Protein AF-A0A1Y1K0K4-F1 (afdb_monomer_lite)

InterPro domains:
  IPR000109 Proton-dependent oligopeptide transporter family [PF00854] (6-66)
  IPR036259 MFS transporter superfamily [G3DSA:1.20.1250.20] (1-111)

Organism: Photinus pyralis (NCBI:txid7054)

Secondary structure (DSSP, 8-state):
--------GGGHHHHHHHHHHHHIIIIIHHHHHHHHSS-GGGHHHHHHHHHHHHHHHHHHHHHHHHTT--S-HHHHHHHHHHHHHHHHHHHHHHHHT----PPP--THHHHHHHHHHHHHHHHHHTT--

Structure (mmCIF, N/CA/C/O backbone):
data_AF-A0A1Y1K0K4-F1
#
_entry.id   AF-A0A1Y1K0K4-F1
#
loop_
_atom_site.group_PDB
_atom_site.id
_atom_site.type_symbol
_atom_site.label_atom_id
_atom_site.label_alt_id
_atom_site.label_comp_id
_atom_site.label_asym_id
_atom_site.label_entity_id
_atom_site.label_seq_id
_atom_site.pdbx_PDB_ins_code
_atom_site.Cartn_x
_atom_site.Cartn_y
_atom_site.Cartn_z
_atom_site.occupancy
_atom_site.B_iso_or_equiv
_atom_site.auth_seq_id
_atom_site.auth_comp_id
_atom_site.auth_asym_id
_atom_site.auth_atom_id
_atom_site.pdbx_PDB_model_num
ATOM 1 N N . MET A 1 1 ? -5.014 2.586 44.068 1.00 46.38 1 MET A N 1
ATOM 2 C CA . MET A 1 1 ? -5.282 1.241 43.519 1.00 46.38 1 MET A CA 1
ATOM 3 C C . MET A 1 1 ? -6.445 1.362 42.544 1.00 46.38 1 MET A C 1
ATOM 5 O O . MET A 1 1 ? -7.592 1.248 42.949 1.00 46.38 1 MET A O 1
ATOM 9 N N . SER A 1 2 ? -6.155 1.716 41.294 1.00 47.97 2 SER A N 1
ATOM 10 C CA . SER A 1 2 ? -7.102 1.647 40.174 1.00 47.97 2 SER A CA 1
ATOM 11 C C . SER A 1 2 ? -7.027 0.243 39.549 1.00 47.97 2 SER A C 1
ATOM 13 O O . SER A 1 2 ? -5.962 -0.378 39.620 1.00 47.97 2 SER A O 1
ATOM 15 N N . PRO A 1 3 ? -8.124 -0.299 38.993 1.00 52.06 3 PRO A N 1
ATOM 16 C CA . PRO A 1 3 ? -8.165 -1.684 38.541 1.00 52.06 3 PRO A CA 1
ATOM 17 C C . PRO A 1 3 ? -7.216 -1.883 37.346 1.00 52.06 3 PRO A C 1
ATOM 19 O O . PRO A 1 3 ? -7.291 -1.111 36.386 1.00 52.06 3 PRO A O 1
ATOM 22 N N . PRO A 1 4 ? -6.332 -2.895 37.369 1.00 51.53 4 PRO A N 1
ATOM 23 C CA . PRO A 1 4 ? -5.436 -3.201 36.263 1.00 51.53 4 PRO A CA 1
ATOM 24 C C . PRO A 1 4 ? -6.222 -3.896 35.145 1.00 51.53 4 PRO A C 1
ATOM 26 O O . PRO A 1 4 ? -6.326 -5.117 35.084 1.00 51.53 4 PRO A O 1
ATOM 29 N N . ASN A 1 5 ? -6.804 -3.091 34.258 1.00 54.25 5 ASN A N 1
ATOM 30 C CA . ASN A 1 5 ? -7.332 -3.536 32.974 1.00 54.25 5 ASN A CA 1
ATOM 31 C C . ASN A 1 5 ? -6.160 -3.689 31.996 1.00 54.25 5 ASN A C 1
ATOM 33 O O . ASN A 1 5 ? -5.849 -2.802 31.200 1.00 54.25 5 ASN A O 1
ATOM 37 N N . SER A 1 6 ? -5.451 -4.802 32.152 1.00 53.75 6 SER A N 1
ATOM 38 C CA . SER A 1 6 ? -4.340 -5.235 31.320 1.00 53.75 6 SER A CA 1
ATOM 39 C C . SER A 1 6 ? -4.839 -5.619 29.928 1.00 53.75 6 SER A C 1
ATOM 41 O O . SER A 1 6 ? -5.072 -6.791 29.653 1.00 53.75 6 SER A O 1
ATOM 43 N N . ILE A 1 7 ? -4.929 -4.657 29.011 1.00 60.41 7 ILE A N 1
ATOM 44 C CA . ILE A 1 7 ? -4.509 -4.972 27.645 1.00 60.41 7 ILE A CA 1
ATOM 45 C C . ILE A 1 7 ? -2.985 -4.980 27.751 1.00 60.41 7 ILE A C 1
ATOM 47 O O . ILE A 1 7 ? -2.400 -3.912 27.954 1.00 60.41 7 ILE A O 1
ATOM 51 N N . PRO A 1 8 ? -2.319 -6.147 27.769 1.00 61.09 8 PRO A N 1
ATOM 52 C CA . PRO A 1 8 ? -0.874 -6.152 27.874 1.00 61.09 8 PRO A CA 1
ATOM 53 C C . PRO A 1 8 ? -0.346 -5.365 26.677 1.00 61.09 8 PRO A C 1
ATOM 55 O O . PRO A 1 8 ? -0.704 -5.664 25.542 1.00 61.09 8 PRO A O 1
ATOM 58 N N . MET A 1 9 ? 0.503 -4.361 26.909 1.00 65.81 9 MET A N 1
ATOM 59 C CA . MET A 1 9 ? 1.187 -3.626 25.833 1.00 65.81 9 MET A CA 1
ATOM 60 C C . MET A 1 9 ? 1.874 -4.601 24.854 1.00 65.81 9 MET A C 1
ATOM 62 O O . MET A 1 9 ? 1.989 -4.346 23.660 1.00 65.81 9 MET A O 1
ATOM 66 N N . THR A 1 10 ? 2.241 -5.781 25.357 1.00 75.06 10 THR A N 1
ATOM 67 C CA . THR A 1 10 ? 2.734 -6.940 24.611 1.00 75.06 10 THR A CA 1
ATOM 68 C C . THR A 1 10 ? 1.807 -7.407 23.480 1.00 75.06 10 THR A C 1
ATOM 70 O O . THR A 1 10 ? 2.310 -7.924 22.494 1.00 75.06 10 THR A O 1
ATOM 73 N N . TRP A 1 11 ? 0.486 -7.218 23.568 1.00 77.50 11 TRP A N 1
ATOM 74 C CA . TRP A 1 11 ? -0.47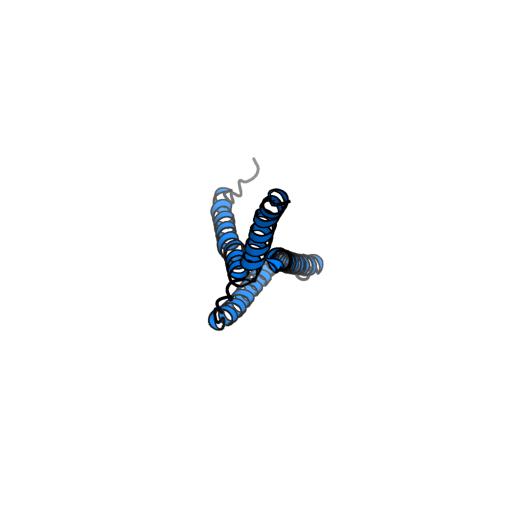7 -7.594 22.519 1.00 77.50 11 TRP A CA 1
ATOM 75 C C . TRP A 1 11 ? -0.557 -6.596 21.357 1.00 77.50 11 TRP A C 1
ATOM 77 O O . TRP A 1 11 ? -1.050 -6.946 20.290 1.00 77.50 11 TRP A O 1
ATOM 87 N N . LEU A 1 12 ? -0.039 -5.376 21.526 1.00 80.56 12 LEU A N 1
ATOM 88 C CA . LEU A 1 12 ? 0.078 -4.404 20.434 1.00 80.56 12 LEU A CA 1
ATOM 89 C C . LEU A 1 12 ? 1.285 -4.707 19.541 1.00 80.56 12 LEU A C 1
ATOM 91 O O . LEU A 1 12 ? 1.259 -4.423 18.345 1.00 80.56 12 LEU A O 1
ATOM 95 N N . ILE A 1 13 ? 2.328 -5.322 20.108 1.00 86.06 13 ILE A N 1
ATOM 96 C CA . ILE A 1 13 ? 3.568 -5.641 19.391 1.00 86.06 13 ILE A CA 1
ATOM 97 C C . ILE A 1 13 ? 3.297 -6.490 18.134 1.00 86.06 13 ILE A C 1
ATOM 99 O O . ILE A 1 13 ? 3.745 -6.083 17.062 1.00 86.06 13 ILE A O 1
ATOM 103 N N . PRO A 1 14 ? 2.534 -7.604 18.194 1.00 87.62 14 PRO A N 1
ATOM 104 C CA . PRO A 1 14 ? 2.226 -8.398 17.006 1.00 87.62 14 PRO A CA 1
ATOM 105 C C . PRO A 1 14 ? 1.467 -7.617 15.932 1.00 87.62 14 PRO A C 1
ATOM 107 O O . PRO A 1 14 ? 1.734 -7.792 14.746 1.00 87.62 14 PRO A O 1
ATOM 110 N N . GLN A 1 15 ? 0.537 -6.746 16.334 1.00 87.44 15 GLN A N 1
ATOM 111 C CA . GLN A 1 15 ? -0.288 -5.990 15.397 1.00 87.44 15 GLN A CA 1
ATOM 112 C C . GLN A 1 15 ? 0.540 -4.962 14.621 1.00 87.44 15 GLN A C 1
ATOM 114 O O . GLN A 1 15 ? 0.461 -4.916 13.395 1.00 87.44 15 GLN A O 1
ATOM 119 N N . TYR A 1 16 ? 1.372 -4.178 15.312 1.00 88.00 16 TYR A N 1
ATOM 120 C CA . TYR A 1 16 ? 2.264 -3.224 14.650 1.00 88.00 16 TYR A CA 1
ATOM 121 C C . TYR A 1 16 ? 3.292 -3.929 13.766 1.00 88.00 16 TYR A C 1
ATOM 123 O O . TYR A 1 16 ? 3.535 -3.487 12.648 1.00 88.00 16 TYR A O 1
ATOM 131 N N . PHE A 1 17 ? 3.838 -5.056 14.226 1.00 91.44 17 PHE A N 1
ATOM 132 C CA . PHE A 1 17 ? 4.789 -5.845 13.451 1.00 91.44 17 PHE A CA 1
ATOM 133 C C . PHE A 1 17 ? 4.185 -6.360 12.136 1.00 91.44 17 PHE A C 1
ATOM 135 O O . PHE A 1 17 ? 4.794 -6.214 11.078 1.00 91.44 17 PHE A O 1
ATOM 142 N N . LEU A 1 18 ? 2.968 -6.910 12.186 1.00 91.88 18 LEU A N 1
ATOM 143 C CA . LEU A 1 18 ? 2.279 -7.424 11.003 1.00 91.88 18 LEU A CA 1
ATOM 144 C C . LEU A 1 18 ? 1.936 -6.306 10.010 1.00 91.88 18 LEU A C 1
ATOM 146 O O . LEU A 1 18 ? 2.162 -6.475 8.814 1.00 91.88 18 LEU A O 1
ATOM 150 N N . ILE A 1 19 ? 1.460 -5.153 10.496 1.00 90.94 19 ILE A N 1
ATOM 151 C CA . ILE A 1 19 ? 1.187 -3.980 9.650 1.00 90.94 19 ILE A CA 1
ATOM 152 C C . ILE A 1 19 ? 2.472 -3.485 8.980 1.00 90.94 19 ILE A C 1
ATOM 154 O O . ILE A 1 19 ? 2.461 -3.203 7.788 1.00 90.94 19 ILE A O 1
ATOM 158 N N . SER A 1 20 ? 3.594 -3.422 9.703 1.00 92.56 20 SER A N 1
ATOM 159 C CA . SER A 1 20 ? 4.870 -2.997 9.120 1.00 92.56 20 SER A CA 1
ATOM 160 C C . SER A 1 20 ? 5.364 -3.938 8.021 1.00 92.56 20 SER A C 1
ATOM 162 O O . SER A 1 20 ? 5.840 -3.466 6.993 1.00 92.56 20 SER A O 1
ATOM 164 N N . ILE A 1 21 ? 5.236 -5.257 8.202 1.00 93.00 21 ILE A N 1
ATOM 165 C CA . ILE A 1 21 ? 5.595 -6.222 7.150 1.00 93.00 21 ILE A CA 1
ATOM 166 C C . ILE A 1 21 ? 4.679 -6.054 5.937 1.00 93.00 21 ILE A C 1
ATOM 168 O O . ILE A 1 21 ? 5.175 -6.019 4.812 1.00 93.00 21 ILE A O 1
ATOM 172 N N . ALA A 1 22 ? 3.369 -5.915 6.160 1.00 89.25 22 ALA A N 1
ATOM 173 C CA . ALA A 1 22 ? 2.406 -5.695 5.087 1.00 89.25 22 ALA A CA 1
ATOM 174 C C . ALA A 1 22 ? 2.729 -4.421 4.290 1.00 89.25 22 ALA A C 1
ATOM 176 O O . ALA A 1 22 ? 2.777 -4.469 3.065 1.00 89.25 22 ALA A O 1
ATOM 177 N N . GLU A 1 23 ? 3.041 -3.319 4.973 1.00 87.38 23 GLU A N 1
ATOM 178 C CA . GLU A 1 23 ? 3.414 -2.046 4.349 1.00 87.38 23 GLU A CA 1
ATOM 179 C C . GLU A 1 23 ? 4.698 -2.163 3.520 1.00 87.38 23 GLU A C 1
ATOM 181 O O . GLU A 1 23 ? 4.768 -1.662 2.403 1.00 87.38 23 GLU A O 1
ATOM 186 N N . ILE A 1 24 ? 5.719 -2.859 4.025 1.00 90.88 24 ILE A N 1
ATOM 187 C CA . ILE A 1 24 ? 6.977 -3.050 3.289 1.00 90.88 24 ILE A CA 1
ATOM 188 C C . ILE A 1 24 ? 6.745 -3.913 2.043 1.00 90.88 24 ILE A C 1
ATOM 190 O O . ILE A 1 24 ? 7.211 -3.571 0.956 1.00 90.88 24 ILE A O 1
ATOM 194 N N . MET A 1 25 ? 6.013 -5.020 2.189 1.00 86.62 25 MET A N 1
ATOM 195 C CA . MET A 1 25 ? 5.747 -5.944 1.085 1.00 86.62 25 MET A CA 1
ATOM 196 C C . MET A 1 25 ? 4.834 -5.340 0.020 1.00 86.62 25 MET A C 1
ATOM 198 O O . MET A 1 25 ? 5.022 -5.614 -1.159 1.00 86.62 25 MET A O 1
ATOM 202 N N . PHE A 1 26 ? 3.855 -4.528 0.410 1.00 83.75 26 PHE A N 1
ATOM 203 C CA . PHE A 1 26 ? 2.945 -3.885 -0.529 1.00 83.75 26 PHE A CA 1
ATOM 204 C C . PHE A 1 26 ? 3.543 -2.596 -1.105 1.00 83.75 26 PHE A C 1
ATOM 206 O O . PHE A 1 26 ? 3.623 -2.432 -2.321 1.00 83.75 26 PHE A O 1
ATOM 213 N N . GLY A 1 27 ? 4.013 -1.695 -0.243 1.00 84.38 27 GLY A N 1
ATOM 214 C CA . GLY A 1 27 ? 4.481 -0.370 -0.626 1.00 84.38 27 GLY A CA 1
ATOM 215 C C . GLY A 1 27 ? 5.854 -0.366 -1.281 1.00 84.38 27 GLY A C 1
ATOM 216 O O . GLY A 1 27 ? 6.000 0.106 -2.408 1.00 84.38 27 GLY A O 1
ATOM 217 N N . ILE A 1 28 ? 6.873 -0.908 -0.608 1.00 83.75 28 ILE A N 1
ATOM 218 C CA . ILE A 1 28 ? 8.258 -0.823 -1.101 1.00 83.75 28 ILE A CA 1
ATOM 219 C C . ILE A 1 28 ? 8.447 -1.722 -2.325 1.00 83.75 28 ILE A C 1
ATOM 221 O O . ILE A 1 28 ? 8.949 -1.253 -3.346 1.00 83.75 28 ILE A O 1
ATOM 225 N N . ALA A 1 29 ? 7.987 -2.974 -2.268 1.00 84.19 29 ALA A N 1
ATOM 226 C CA . ALA A 1 29 ? 8.115 -3.888 -3.404 1.00 84.19 29 ALA A CA 1
ATOM 227 C C . ALA A 1 29 ? 7.212 -3.492 -4.590 1.00 84.19 29 ALA A C 1
ATOM 229 O O . ALA A 1 29 ? 7.617 -3.646 -5.742 1.00 84.19 29 ALA A O 1
ATOM 230 N N . GLY A 1 30 ? 6.017 -2.938 -4.338 1.00 79.06 30 GLY A N 1
ATOM 231 C CA . GLY A 1 30 ? 5.131 -2.433 -5.394 1.00 79.06 30 GLY A CA 1
ATOM 232 C C . GLY A 1 30 ? 5.727 -1.236 -6.138 1.00 79.06 30 GLY A C 1
ATOM 233 O O . GLY A 1 30 ? 5.705 -1.183 -7.370 1.00 79.06 30 GLY A O 1
ATOM 234 N N . LEU A 1 31 ? 6.340 -0.305 -5.402 1.00 77.31 31 LEU A N 1
ATOM 235 C CA . LEU A 1 31 ? 7.090 0.809 -5.982 1.00 77.31 31 LEU A CA 1
ATOM 236 C C . LEU A 1 31 ? 8.312 0.330 -6.767 1.00 77.31 31 LEU A C 1
ATOM 238 O O . LEU A 1 31 ? 8.556 0.817 -7.870 1.00 77.31 31 LEU A O 1
ATOM 242 N N . GLU A 1 32 ? 9.063 -0.632 -6.233 1.00 79.12 32 GLU A N 1
ATOM 243 C CA . GLU A 1 32 ? 10.228 -1.212 -6.903 1.00 79.12 32 GLU A CA 1
ATOM 244 C C . GLU A 1 32 ? 9.837 -1.915 -8.210 1.00 79.12 32 GLU A C 1
ATOM 246 O O . GLU A 1 32 ? 10.455 -1.668 -9.246 1.00 79.12 32 GLU A O 1
ATOM 251 N N . PHE A 1 33 ? 8.742 -2.681 -8.214 1.00 75.38 33 PHE A N 1
ATOM 252 C CA . PHE A 1 33 ? 8.173 -3.254 -9.432 1.00 75.38 33 PHE A CA 1
ATOM 253 C C . PHE A 1 33 ? 7.790 -2.168 -10.445 1.00 75.38 33 PHE A C 1
ATOM 255 O O . PHE A 1 33 ? 8.200 -2.236 -11.605 1.00 75.38 33 PHE A O 1
ATOM 262 N N . SER A 1 34 ? 7.084 -1.120 -10.009 1.00 73.62 34 SER A N 1
ATOM 263 C CA . SER A 1 34 ? 6.709 -0.011 -10.890 1.00 73.62 34 SER A CA 1
ATOM 264 C C . SER A 1 34 ? 7.921 0.741 -11.443 1.00 73.62 34 SER A C 1
ATOM 266 O O . SER A 1 34 ? 7.855 1.229 -12.569 1.00 73.62 34 SER A O 1
ATOM 268 N N . PHE A 1 35 ? 9.023 0.828 -10.694 1.00 69.69 35 PHE A N 1
ATOM 269 C CA . PHE A 1 35 ? 10.276 1.404 -11.179 1.00 69.69 35 PHE A CA 1
ATOM 270 C C . PHE A 1 35 ? 11.001 0.492 -12.169 1.00 69.69 35 PHE A C 1
ATOM 272 O O . PHE A 1 35 ? 11.647 1.001 -13.077 1.00 69.69 35 PHE A O 1
ATOM 279 N N . THR A 1 36 ? 10.889 -0.833 -12.038 1.00 68.25 36 THR A N 1
ATOM 280 C CA . THR A 1 36 ? 11.491 -1.774 -13.003 1.00 68.25 36 THR A CA 1
ATOM 281 C C . THR A 1 36 ? 10.756 -1.813 -14.344 1.00 68.25 36 THR A C 1
ATOM 283 O O . THR A 1 36 ? 11.353 -2.164 -15.356 1.00 68.25 36 THR A O 1
ATOM 286 N N . GLN A 1 37 ? 9.474 -1.438 -14.364 1.00 63.03 37 GLN A N 1
ATOM 287 C CA . GLN A 1 37 ? 8.638 -1.414 -15.570 1.00 63.03 37 GLN A CA 1
ATOM 288 C C . GLN A 1 37 ? 8.568 -0.027 -16.241 1.00 63.03 37 GLN A C 1
ATOM 290 O O . GLN A 1 37 ? 7.983 0.091 -17.315 1.00 63.03 37 GLN A O 1
ATOM 295 N N . ALA A 1 38 ? 9.132 1.029 -15.637 1.00 56.78 38 ALA A N 1
ATOM 296 C CA . ALA A 1 38 ? 9.036 2.404 -16.138 1.00 56.78 38 ALA A CA 1
ATOM 297 C C . ALA A 1 38 ? 10.412 2.985 -16.541 1.00 56.78 38 ALA A C 1
ATOM 299 O O . ALA A 1 38 ? 11.376 2.829 -15.789 1.00 56.78 38 ALA A O 1
ATOM 300 N N . PRO A 1 39 ? 10.523 3.702 -17.681 1.00 54.34 39 PRO A N 1
ATOM 301 C CA . PRO A 1 39 ? 11.769 4.342 -18.116 1.00 54.34 39 PRO A CA 1
ATOM 302 C C . PRO A 1 39 ? 12.278 5.369 -17.090 1.00 54.34 39 PRO A C 1
ATOM 304 O O . PRO A 1 39 ? 11.493 6.042 -16.408 1.00 54.34 39 PRO A O 1
ATOM 307 N N . LYS A 1 40 ? 13.610 5.512 -16.977 1.00 56.84 40 LYS A N 1
ATOM 308 C CA . LYS A 1 40 ? 14.296 6.207 -15.858 1.00 56.84 40 LYS A CA 1
ATOM 309 C C . LYS A 1 40 ? 13.864 7.669 -15.639 1.00 56.84 40 LYS A C 1
ATOM 311 O O . LYS A 1 40 ? 13.990 8.174 -14.523 1.00 56.84 40 LYS A O 1
ATOM 316 N N . CYS A 1 41 ? 13.299 8.341 -16.642 1.00 56.34 41 CYS A N 1
ATOM 317 C CA . CYS A 1 41 ? 12.806 9.719 -16.535 1.00 56.34 41 CYS A CA 1
ATOM 318 C C . CYS A 1 41 ? 11.488 9.873 -15.743 1.00 56.34 41 CYS A C 1
ATOM 320 O O . CYS A 1 41 ? 11.154 10.988 -15.351 1.00 56.34 41 CYS A O 1
ATOM 322 N N . LEU A 1 42 ? 10.742 8.791 -15.472 1.00 64.25 42 LEU A N 1
ATOM 323 C CA . LEU A 1 42 ? 9.424 8.851 -14.812 1.00 64.25 42 LEU A CA 1
ATOM 324 C C . LEU A 1 42 ? 9.425 8.430 -13.336 1.00 64.25 42 LEU A C 1
ATOM 326 O O . LEU A 1 42 ? 8.381 8.469 -12.684 1.00 64.25 42 LEU A O 1
ATOM 330 N N . LYS A 1 43 ? 10.591 8.103 -12.766 1.00 67.12 43 LYS A N 1
ATOM 331 C CA . LYS A 1 43 ? 10.718 7.644 -11.372 1.00 67.12 43 LYS A CA 1
ATOM 332 C C . LYS A 1 43 ? 10.075 8.613 -10.366 1.00 67.12 43 LYS A C 1
ATOM 334 O O . LYS A 1 43 ? 9.371 8.192 -9.449 1.00 67.12 43 LYS A O 1
ATOM 339 N N . THR A 1 44 ? 10.258 9.919 -10.570 1.00 77.19 44 THR A N 1
ATOM 340 C CA . THR A 1 44 ? 9.693 10.964 -9.698 1.00 77.19 44 THR A CA 1
ATOM 341 C C . THR A 1 44 ? 8.169 11.089 -9.832 1.00 77.19 44 THR A C 1
ATOM 343 O O . THR A 1 44 ? 7.488 11.402 -8.859 1.00 77.19 44 THR A O 1
ATOM 346 N N . VAL A 1 45 ? 7.606 10.809 -11.010 1.00 77.44 45 VAL A N 1
ATOM 347 C CA . VAL A 1 45 ? 6.150 10.850 -11.229 1.00 77.44 45 VAL A CA 1
ATOM 348 C C . VAL A 1 45 ? 5.477 9.648 -10.573 1.00 77.44 45 VAL A C 1
ATOM 350 O O . VAL A 1 45 ? 4.448 9.815 -9.928 1.00 77.44 45 VAL A O 1
ATOM 353 N N . THR A 1 46 ? 6.080 8.461 -10.648 1.00 78.62 46 THR A N 1
ATOM 354 C CA . THR A 1 46 ? 5.568 7.256 -9.978 1.00 78.62 46 THR A CA 1
ATOM 355 C C . THR A 1 46 ? 5.533 7.417 -8.459 1.00 78.62 46 THR A C 1
ATOM 357 O O . THR A 1 46 ? 4.517 7.115 -7.837 1.00 78.62 46 THR A O 1
ATOM 360 N N . ILE A 1 47 ? 6.598 7.950 -7.846 1.00 83.50 47 ILE A N 1
ATOM 361 C CA . ILE A 1 47 ? 6.602 8.186 -6.394 1.00 83.50 47 ILE A CA 1
ATOM 362 C C . ILE A 1 47 ? 5.618 9.296 -5.992 1.00 83.50 47 ILE A C 1
ATOM 364 O O . ILE A 1 47 ? 4.934 9.175 -4.979 1.00 83.50 47 ILE A O 1
ATOM 368 N N . ALA A 1 48 ? 5.481 10.352 -6.801 1.00 85.25 48 ALA A N 1
ATOM 369 C CA . ALA A 1 48 ? 4.468 11.381 -6.577 1.00 85.25 48 ALA A CA 1
ATOM 370 C C . ALA A 1 48 ? 3.044 10.808 -6.696 1.00 85.25 48 ALA A C 1
ATOM 372 O O . ALA A 1 48 ? 2.187 11.133 -5.879 1.00 85.25 48 ALA A O 1
ATOM 373 N N . GLY A 1 49 ? 2.806 9.913 -7.659 1.00 86.12 49 GLY A N 1
ATOM 374 C CA . GLY A 1 49 ? 1.548 9.182 -7.818 1.00 86.12 49 GLY A CA 1
ATOM 375 C C . GLY A 1 49 ? 1.246 8.268 -6.631 1.00 86.12 49 GLY A C 1
ATOM 376 O O . GLY A 1 49 ? 0.114 8.231 -6.158 1.00 86.12 49 GLY A O 1
ATOM 377 N N . TRP A 1 50 ? 2.265 7.608 -6.080 1.00 86.38 50 TRP A N 1
ATOM 378 C CA . TRP A 1 50 ? 2.130 6.823 -4.854 1.00 86.38 50 TRP A CA 1
ATOM 379 C C . TRP A 1 50 ? 1.702 7.682 -3.660 1.00 86.38 50 TRP A C 1
ATOM 381 O O . TRP A 1 50 ? 0.703 7.385 -3.005 1.00 86.38 50 TRP A O 1
ATOM 391 N N . TYR A 1 51 ? 2.401 8.793 -3.406 1.00 89.31 51 TYR A N 1
ATOM 392 C CA . TYR A 1 51 ? 2.032 9.713 -2.326 1.00 89.31 51 TYR A CA 1
ATOM 393 C C . TYR A 1 51 ? 0.658 10.357 -2.537 1.00 89.31 51 TYR A C 1
ATOM 395 O O . TYR A 1 51 ? -0.053 10.599 -1.561 1.00 89.31 51 TYR A O 1
ATOM 403 N N . LEU A 1 52 ? 0.258 10.600 -3.788 1.00 90.56 52 LEU A N 1
ATOM 404 C CA . LEU A 1 52 ? -1.079 11.086 -4.118 1.00 90.56 52 LEU A CA 1
ATOM 405 C C . LEU A 1 52 ? -2.154 10.069 -3.712 1.00 90.56 52 LEU A C 1
ATOM 407 O O . LEU A 1 52 ? -3.121 10.447 -3.055 1.00 90.56 52 LEU A O 1
ATOM 411 N N . SER A 1 53 ? -1.969 8.786 -4.029 1.00 88.00 53 SER A N 1
ATOM 412 C CA . SER A 1 53 ? -2.889 7.723 -3.603 1.00 88.00 53 SER A CA 1
ATOM 413 C C . SER A 1 53 ? -2.970 7.607 -2.078 1.00 88.00 53 SER A C 1
ATOM 415 O O . SER A 1 53 ? -4.068 7.517 -1.529 1.00 88.00 53 SER A O 1
ATOM 417 N N . VAL A 1 54 ? -1.836 7.703 -1.373 1.00 90.62 54 VAL A N 1
ATOM 418 C CA . VAL A 1 54 ? -1.807 7.724 0.103 1.00 90.62 54 VAL A CA 1
ATOM 419 C C . VAL A 1 54 ? -2.573 8.931 0.658 1.00 90.62 54 VAL A C 1
ATOM 421 O O . VAL A 1 54 ? -3.344 8.797 1.610 1.00 90.62 54 VAL A O 1
ATOM 424 N N . ALA A 1 55 ? -2.414 10.113 0.058 1.00 93.88 55 ALA A N 1
ATOM 425 C CA . ALA A 1 55 ? -3.140 11.315 0.462 1.00 93.88 55 ALA A CA 1
ATOM 426 C C . ALA A 1 55 ? -4.656 11.170 0.254 1.00 93.88 55 ALA A C 1
ATOM 428 O O . ALA A 1 55 ? -5.431 11.551 1.132 1.00 93.88 55 ALA A O 1
ATOM 429 N N . VAL A 1 56 ? -5.081 10.576 -0.865 1.00 93.38 56 VAL A N 1
ATOM 430 C CA . VAL A 1 56 ? -6.493 10.273 -1.136 1.00 93.38 56 VAL A CA 1
ATOM 431 C C . VAL A 1 56 ? -7.047 9.286 -0.104 1.00 93.38 56 VAL A C 1
ATOM 433 O O . VAL A 1 56 ? -8.108 9.540 0.461 1.00 93.38 56 VAL A O 1
ATOM 436 N N . GLY A 1 57 ? -6.322 8.210 0.218 1.00 90.19 57 GLY A N 1
ATOM 437 C CA . GLY A 1 57 ? -6.728 7.251 1.253 1.00 90.19 57 GLY A CA 1
ATOM 438 C C . GLY A 1 57 ? -6.898 7.903 2.630 1.00 90.19 57 GLY A C 1
ATOM 439 O O . GLY A 1 57 ? -7.932 7.741 3.281 1.00 90.19 57 GLY A O 1
ATOM 440 N N . ASN A 1 58 ? -5.933 8.730 3.039 1.00 92.19 58 ASN A N 1
ATOM 441 C CA . ASN A 1 58 ? -6.022 9.493 4.286 1.00 92.19 58 ASN A CA 1
ATOM 442 C C . ASN A 1 58 ? -7.204 10.473 4.284 1.00 92.19 58 ASN A C 1
ATOM 444 O O . ASN A 1 58 ? -7.885 10.625 5.300 1.00 92.19 58 ASN A O 1
ATOM 448 N N . PHE A 1 59 ? -7.490 11.110 3.147 1.00 92.75 59 PHE A N 1
ATOM 449 C CA . PHE A 1 59 ? -8.651 11.981 3.000 1.00 92.75 59 PHE A CA 1
ATOM 450 C C . PHE A 1 59 ? -9.968 11.215 3.199 1.00 92.75 59 PHE A C 1
ATOM 452 O O . PHE A 1 59 ? -10.824 11.673 3.956 1.00 92.75 59 PHE A O 1
ATOM 459 N N . PHE A 1 60 ? -10.108 10.020 2.614 1.00 88.06 60 PHE A N 1
ATOM 460 C CA . PHE A 1 60 ? -11.276 9.157 2.833 1.00 88.06 60 PHE A CA 1
ATOM 461 C C . PHE A 1 60 ? -11.480 8.805 4.313 1.00 88.06 60 PHE A C 1
ATOM 463 O O . PHE A 1 60 ? -12.600 8.906 4.816 1.00 88.06 60 PHE A O 1
ATOM 470 N N . VAL A 1 61 ? -10.412 8.454 5.037 1.00 88.62 61 VAL A N 1
ATOM 471 C CA . VAL A 1 61 ? -10.486 8.148 6.478 1.00 88.62 61 VAL A CA 1
ATOM 472 C C . VAL A 1 61 ? -10.969 9.360 7.281 1.00 88.62 61 VAL A C 1
ATOM 474 O O . VAL A 1 61 ? -11.835 9.226 8.149 1.00 88.62 61 VAL A O 1
ATOM 477 N N . ILE A 1 62 ? -10.467 10.560 6.976 1.00 90.00 62 ILE A N 1
ATOM 478 C CA . ILE A 1 62 ? -10.884 11.793 7.661 1.00 90.00 62 ILE A CA 1
ATOM 479 C C . ILE A 1 62 ? -12.362 12.093 7.397 1.00 90.00 62 ILE A C 1
ATOM 481 O O . ILE A 1 62 ? -13.091 12.433 8.325 1.00 90.00 62 ILE A O 1
ATOM 485 N N . VAL A 1 63 ? -12.827 11.943 6.155 1.00 88.75 63 VAL A N 1
ATOM 486 C CA . VAL A 1 63 ? -14.236 12.177 5.803 1.00 88.75 63 VAL A CA 1
ATOM 487 C C . VAL A 1 63 ? -15.157 11.224 6.568 1.00 88.75 63 VAL A C 1
ATOM 489 O O . VAL A 1 63 ? -16.144 11.670 7.150 1.00 88.75 63 VAL A O 1
ATOM 492 N N . ILE A 1 64 ? -14.818 9.933 6.622 1.00 84.25 64 ILE A N 1
ATOM 493 C CA . ILE A 1 64 ? -15.619 8.919 7.326 1.00 84.25 64 ILE A CA 1
ATOM 494 C C . ILE A 1 64 ? -15.666 9.204 8.834 1.00 84.25 64 ILE A C 1
ATOM 496 O O . ILE A 1 64 ? -16.737 9.152 9.437 1.00 84.25 64 ILE A O 1
ATOM 500 N N . THR A 1 65 ? -14.528 9.558 9.433 1.00 84.69 65 THR A N 1
ATOM 501 C CA . THR A 1 65 ? -14.437 9.832 10.878 1.00 84.69 65 THR A CA 1
ATOM 502 C C . THR A 1 65 ? -15.105 11.152 11.278 1.00 84.69 65 THR A C 1
ATOM 504 O O . THR A 1 65 ? -15.769 11.219 12.313 1.00 84.69 65 THR A O 1
ATOM 507 N N . GLN A 1 66 ? -15.011 12.205 10.457 1.00 82.81 66 GLN A N 1
ATOM 508 C CA . GLN A 1 66 ? -15.711 13.470 10.717 1.00 82.81 66 GLN A CA 1
ATOM 509 C C . GLN A 1 66 ? -17.222 13.387 10.503 1.00 82.81 66 GLN A C 1
ATOM 511 O O . GLN A 1 66 ? -17.966 14.080 11.198 1.00 82.81 66 GLN A O 1
ATOM 516 N N . ALA A 1 67 ? -17.693 12.535 9.590 1.00 77.25 67 ALA A N 1
ATOM 517 C CA . ALA A 1 67 ? -19.120 12.370 9.330 1.00 77.25 67 ALA A CA 1
ATOM 518 C C . ALA A 1 67 ? -19.911 11.834 10.545 1.00 77.25 67 ALA A C 1
ATOM 520 O O . ALA A 1 67 ? -21.139 11.890 10.527 1.00 77.25 67 ALA A O 1
ATOM 521 N N . ASN A 1 68 ? -19.234 11.340 11.597 1.00 67.12 68 ASN A N 1
ATOM 522 C CA . ASN A 1 68 ? -19.817 10.870 12.865 1.00 67.12 68 ASN A CA 1
ATOM 523 C C . ASN A 1 68 ? -21.008 9.906 12.672 1.00 67.12 68 ASN A C 1
ATOM 525 O O . ASN A 1 68 ? -22.002 9.945 13.397 1.00 67.12 68 ASN A O 1
ATOM 529 N N . PHE A 1 69 ? -20.917 9.050 11.651 1.00 60.97 69 PHE A N 1
ATOM 530 C CA . PHE A 1 69 ? -22.046 8.264 11.151 1.00 60.97 69 PHE A CA 1
ATOM 531 C C . PHE A 1 69 ? -22.510 7.179 12.146 1.00 60.97 69 PHE A C 1
ATOM 533 O O . PHE A 1 69 ? -23.675 6.788 12.134 1.00 60.97 69 PHE A O 1
ATOM 540 N N . PHE A 1 70 ? -21.632 6.723 13.052 1.00 59.12 70 PHE A N 1
ATOM 541 C CA . PHE A 1 70 ? -21.947 5.719 14.072 1.00 59.12 70 PHE A CA 1
ATOM 542 C C . PHE A 1 70 ? -21.385 6.104 15.450 1.00 59.12 70 PHE A C 1
ATOM 544 O O . PHE A 1 70 ? -20.190 6.298 15.619 1.00 59.12 70 PHE A O 1
ATOM 551 N N . ARG A 1 71 ? -22.241 6.124 16.484 1.00 61.84 71 ARG A N 1
ATOM 552 C CA . ARG A 1 71 ? -21.874 6.395 17.897 1.00 61.84 71 ARG A CA 1
ATOM 553 C C . ARG A 1 71 ? -20.950 5.319 18.513 1.00 61.84 71 ARG A C 1
ATOM 555 O O . ARG A 1 71 ? -20.507 5.472 19.647 1.00 61.84 71 ARG A O 1
ATOM 562 N N . SER A 1 72 ? -20.723 4.199 17.822 1.00 70.44 72 SER A N 1
ATOM 563 C CA . SER A 1 72 ? -19.999 3.029 18.332 1.00 70.44 72 SER A CA 1
ATOM 564 C C . SER A 1 72 ? -18.777 2.721 17.467 1.00 70.44 72 SER A C 1
ATOM 566 O O . SER A 1 72 ? -18.906 2.324 16.310 1.00 70.44 72 SER A O 1
ATOM 568 N N . GLN A 1 73 ? -17.599 2.843 18.080 1.00 68.56 73 GLN A N 1
ATOM 569 C CA . GLN A 1 73 ? -16.279 2.690 17.458 1.00 68.56 73 GLN A CA 1
ATOM 570 C C . GLN A 1 73 ? -16.031 1.298 16.845 1.00 68.56 73 GLN A C 1
ATOM 572 O O . GLN A 1 73 ? -15.222 1.140 15.936 1.00 68.56 73 GLN A O 1
ATOM 577 N N . ALA A 1 74 ? -16.765 0.273 17.290 1.00 78.19 74 ALA A N 1
ATOM 578 C CA . ALA A 1 74 ? -16.678 -1.067 16.713 1.00 78.19 74 ALA A CA 1
ATOM 579 C C . ALA A 1 74 ? -17.158 -1.108 15.251 1.00 78.19 74 ALA A C 1
ATOM 581 O O . ALA A 1 74 ? -16.540 -1.777 14.426 1.00 78.19 74 ALA A O 1
ATOM 582 N N . TYR A 1 75 ? -18.225 -0.376 14.910 1.00 79.56 75 TYR A N 1
ATOM 583 C CA . TYR A 1 75 ? -18.755 -0.361 13.542 1.00 79.56 75 TYR A CA 1
ATOM 584 C C . TYR A 1 75 ? -17.818 0.353 12.565 1.00 79.56 75 TYR A C 1
ATOM 586 O O . TYR A 1 75 ? -17.729 -0.055 11.410 1.00 79.56 75 TYR A O 1
ATOM 594 N N . GLU A 1 76 ? -17.071 1.357 13.030 1.00 79.38 76 GLU A N 1
ATOM 595 C CA . GLU A 1 76 ? -16.035 2.016 12.228 1.00 79.38 76 GLU A CA 1
ATOM 596 C C . GLU A 1 76 ? -14.910 1.033 11.874 1.00 79.38 76 GLU A C 1
ATOM 598 O O . GLU A 1 76 ? -14.525 0.929 10.710 1.00 79.38 76 GLU A O 1
ATOM 603 N N . PHE A 1 77 ? -14.445 0.231 12.842 1.00 82.00 77 PHE A N 1
ATOM 604 C CA . PHE A 1 77 ? -13.435 -0.800 12.586 1.00 82.00 77 PHE A CA 1
ATOM 605 C C . PHE A 1 77 ? -13.917 -1.878 11.609 1.00 82.00 77 PHE A C 1
ATOM 607 O O . PHE A 1 77 ? -13.156 -2.288 10.733 1.00 82.00 77 PHE A O 1
ATOM 614 N N . PHE A 1 78 ? -15.175 -2.317 11.715 1.00 85.56 78 PHE A N 1
ATOM 615 C CA . PHE A 1 78 ? -15.746 -3.277 10.766 1.00 85.56 78 PHE A CA 1
ATOM 616 C C . PHE A 1 78 ? -15.888 -2.697 9.354 1.00 85.56 78 PHE A C 1
ATOM 618 O O . PHE A 1 78 ? -15.609 -3.405 8.387 1.00 85.56 78 PHE A O 1
ATOM 625 N N . LEU A 1 79 ? -16.269 -1.422 9.221 1.00 85.19 79 LEU A N 1
ATOM 626 C CA . LEU A 1 79 ? -16.342 -0.739 7.926 1.00 85.19 79 LEU A CA 1
ATOM 627 C C . LEU A 1 79 ? -14.963 -0.719 7.256 1.00 85.19 79 LEU A C 1
ATOM 629 O O . LEU A 1 79 ? -14.837 -1.151 6.111 1.00 85.19 79 LEU A O 1
ATOM 633 N N . PHE A 1 80 ? -13.920 -0.300 7.978 1.00 84.31 80 PHE A N 1
ATOM 634 C CA . PHE A 1 80 ? -12.556 -0.299 7.444 1.00 84.31 80 PHE A CA 1
ATOM 635 C C . PHE A 1 80 ? -12.065 -1.704 7.085 1.00 84.31 80 PHE A C 1
ATOM 637 O O . PHE A 1 80 ? -11.456 -1.881 6.033 1.00 84.31 80 PHE A O 1
ATOM 644 N N . ALA A 1 81 ? -12.373 -2.714 7.901 1.00 87.19 81 ALA A N 1
ATOM 645 C CA . ALA A 1 81 ? -12.008 -4.096 7.601 1.00 87.19 81 ALA A CA 1
ATOM 646 C C . ALA A 1 81 ? -12.653 -4.593 6.296 1.00 87.19 81 ALA A C 1
ATOM 648 O O . ALA A 1 81 ? -11.969 -5.182 5.461 1.00 87.19 81 ALA A O 1
ATOM 649 N N . ILE A 1 82 ? -13.945 -4.317 6.086 1.00 89.94 82 ILE A N 1
ATOM 650 C CA . ILE A 1 82 ? -14.646 -4.670 4.842 1.00 89.94 82 ILE A CA 1
ATOM 651 C C . ILE A 1 82 ? -14.026 -3.937 3.649 1.00 89.94 82 ILE A C 1
ATOM 653 O O . ILE A 1 82 ? -13.824 -4.543 2.600 1.00 89.94 82 ILE A O 1
ATOM 657 N N . LEU A 1 83 ? -13.682 -2.659 3.812 1.00 87.94 83 LEU A N 1
ATOM 658 C CA . LEU A 1 83 ? -13.085 -1.850 2.752 1.00 87.94 83 LEU A CA 1
ATOM 659 C C . LEU A 1 83 ? -11.725 -2.411 2.300 1.00 87.94 83 LEU A C 1
ATOM 661 O O . LEU A 1 83 ? -11.497 -2.540 1.101 1.00 87.94 83 LEU A O 1
ATOM 665 N N . ILE A 1 84 ? -10.874 -2.837 3.241 1.00 88.12 84 ILE A N 1
ATOM 666 C CA . ILE A 1 84 ? -9.589 -3.495 2.942 1.00 88.12 84 ILE A CA 1
ATOM 667 C C . ILE A 1 84 ? -9.786 -4.840 2.226 1.00 88.12 84 ILE A C 1
ATOM 669 O O . ILE A 1 84 ? -9.042 -5.162 1.303 1.00 88.12 84 ILE A O 1
ATOM 673 N N . VAL A 1 85 ? -10.790 -5.633 2.617 1.00 89.69 85 VAL A N 1
ATOM 674 C CA . VAL A 1 85 ? -11.083 -6.917 1.952 1.00 89.69 85 VAL A CA 1
ATOM 675 C C . VAL A 1 85 ? -11.531 -6.700 0.505 1.00 89.69 85 VAL A C 1
ATOM 677 O O . VAL A 1 85 ? -11.102 -7.433 -0.385 1.00 89.69 85 VAL A O 1
ATOM 680 N N . VAL A 1 86 ? -12.367 -5.690 0.258 1.00 91.44 86 VAL A N 1
ATOM 681 C CA . VAL A 1 86 ? -12.803 -5.331 -1.098 1.00 91.44 86 VAL A CA 1
ATOM 682 C C . VAL A 1 86 ? -11.619 -4.863 -1.948 1.00 91.44 86 VAL A C 1
ATOM 684 O O . VAL A 1 86 ? -11.470 -5.335 -3.074 1.00 91.44 86 VAL A O 1
ATOM 687 N N . ASP A 1 87 ? -10.757 -3.998 -1.408 1.00 86.69 87 ASP A N 1
ATOM 688 C CA . ASP A 1 87 ? -9.551 -3.522 -2.099 1.00 86.69 87 ASP A CA 1
ATOM 689 C C . ASP A 1 87 ? -8.607 -4.679 -2.471 1.00 86.69 87 ASP A C 1
ATOM 691 O O . ASP A 1 87 ? -8.164 -4.778 -3.614 1.00 86.69 87 ASP A O 1
ATOM 695 N N . MET A 1 88 ? -8.410 -5.641 -1.565 1.00 86.62 88 MET A N 1
ATOM 696 C CA . MET A 1 88 ? -7.611 -6.843 -1.832 1.00 86.62 88 MET A CA 1
ATOM 697 C C . MET A 1 88 ? -8.156 -7.700 -2.978 1.00 86.62 88 MET A C 1
ATOM 699 O O . MET A 1 88 ? -7.376 -8.244 -3.763 1.00 86.62 88 MET A O 1
ATOM 703 N N . ILE A 1 89 ? -9.479 -7.823 -3.108 1.00 90.12 89 ILE A N 1
ATOM 704 C CA . ILE A 1 89 ? -10.095 -8.558 -4.222 1.00 90.12 89 ILE A CA 1
ATOM 705 C C . ILE A 1 89 ? -9.816 -7.836 -5.543 1.00 90.12 89 ILE A C 1
ATOM 707 O O . ILE A 1 89 ? -9.350 -8.457 -6.496 1.00 90.12 89 ILE A O 1
ATOM 711 N N . VAL A 1 90 ? -10.035 -6.520 -5.586 1.00 87.62 90 VAL A N 1
ATOM 712 C CA . VAL A 1 90 ? -9.771 -5.701 -6.781 1.00 87.62 90 VAL A CA 1
ATOM 713 C C . VAL A 1 90 ? -8.292 -5.756 -7.171 1.00 87.62 90 VAL A C 1
ATOM 715 O O . VAL A 1 90 ? -7.967 -5.925 -8.348 1.00 87.62 90 VAL A O 1
ATOM 718 N N . PHE A 1 91 ? -7.392 -5.668 -6.191 1.00 81.38 91 PHE A N 1
ATOM 719 C CA . PHE A 1 91 ? -5.953 -5.754 -6.412 1.00 81.38 91 PHE A CA 1
ATOM 720 C C . PHE A 1 91 ? -5.537 -7.126 -6.955 1.00 81.38 91 PHE A C 1
ATOM 722 O O . PHE A 1 91 ? -4.716 -7.210 -7.866 1.00 81.38 91 PHE A O 1
ATOM 729 N N . THR A 1 92 ? -6.145 -8.202 -6.451 1.00 84.69 92 THR A N 1
ATOM 730 C CA . THR A 1 92 ? -5.879 -9.569 -6.917 1.00 84.69 92 THR A CA 1
ATOM 731 C C . THR A 1 92 ? -6.291 -9.755 -8.380 1.00 84.69 92 THR A C 1
ATOM 733 O O . THR A 1 92 ? -5.509 -10.276 -9.173 1.00 84.69 92 THR A O 1
ATOM 736 N N . GLU A 1 93 ? -7.470 -9.270 -8.775 1.00 83.62 93 GLU A N 1
ATOM 737 C CA . GLU A 1 93 ? -7.934 -9.308 -10.172 1.00 83.62 93 GLU A CA 1
ATOM 738 C C . GLU A 1 93 ? -6.997 -8.526 -11.114 1.00 83.62 93 GLU A C 1
ATOM 740 O O . GLU A 1 93 ? -6.646 -8.989 -12.207 1.00 83.62 93 GLU A O 1
ATOM 745 N N . MET A 1 94 ? -6.530 -7.355 -10.668 1.00 76.62 94 MET A N 1
ATOM 746 C CA . MET A 1 94 ? -5.582 -6.530 -11.420 1.00 76.62 94 MET A CA 1
ATOM 747 C C . MET A 1 94 ? -4.212 -7.211 -11.562 1.00 76.62 94 MET A C 1
ATOM 749 O O . MET A 1 94 ? -3.619 -7.176 -12.641 1.00 76.62 94 MET A O 1
ATOM 753 N N . ALA A 1 95 ? -3.730 -7.869 -10.504 1.00 76.12 95 ALA A N 1
ATOM 754 C CA . ALA A 1 95 ? -2.445 -8.562 -10.496 1.00 76.12 95 ALA A CA 1
ATOM 755 C C . ALA A 1 95 ? -2.417 -9.763 -11.455 1.00 76.12 95 ALA A C 1
ATOM 757 O O . ALA A 1 95 ? -1.422 -9.974 -12.146 1.00 76.12 95 ALA A O 1
ATOM 758 N N . VAL A 1 96 ? -3.511 -10.525 -11.552 1.00 75.12 96 VAL A N 1
ATOM 759 C CA . VAL A 1 96 ? -3.594 -11.701 -12.440 1.00 75.12 96 VAL A CA 1
ATOM 760 C C . VAL A 1 96 ? -3.584 -11.308 -13.922 1.00 75.12 96 VAL A C 1
ATOM 762 O O . VAL A 1 96 ? -3.095 -12.060 -14.764 1.00 75.12 96 VAL A O 1
ATOM 765 N N . THR A 1 97 ? -4.074 -10.113 -14.255 1.00 71.44 97 THR A N 1
ATOM 766 C CA . THR A 1 97 ? -4.165 -9.634 -15.645 1.00 71.44 97 THR A CA 1
ATOM 767 C C . THR A 1 97 ? -2.890 -8.907 -16.114 1.00 71.44 97 THR A C 1
ATOM 769 O O . THR A 1 97 ? -2.765 -8.564 -17.293 1.00 71.44 97 THR A O 1
ATOM 772 N N . TYR A 1 98 ? -1.905 -8.679 -15.236 1.00 62.91 98 TYR A N 1
ATOM 773 C CA . TYR A 1 98 ? -0.732 -7.869 -15.570 1.00 62.91 98 TYR A CA 1
ATOM 774 C C . TYR A 1 98 ? 0.294 -8.626 -16.433 1.00 62.91 98 TYR A C 1
ATOM 776 O O . TYR A 1 98 ? 0.954 -9.566 -15.990 1.00 62.91 98 TYR A O 1
ATOM 784 N N . LYS A 1 99 ? 0.473 -8.182 -17.684 1.00 55.12 99 LYS A N 1
ATOM 785 C CA . LYS A 1 99 ? 1.484 -8.704 -18.615 1.00 55.12 99 LYS A CA 1
ATOM 786 C C . LYS A 1 99 ? 2.764 -7.867 -18.520 1.00 55.12 99 LYS A C 1
ATOM 788 O O . LYS A 1 99 ? 2.777 -6.707 -18.923 1.00 55.12 99 LYS A O 1
ATOM 793 N N . ILE A 1 100 ? 3.839 -8.469 -18.009 1.00 57.56 100 ILE A N 1
ATOM 794 C CA . ILE A 1 100 ? 5.171 -7.851 -17.910 1.00 57.56 100 ILE A CA 1
ATOM 795 C C . ILE A 1 100 ? 5.659 -7.498 -19.316 1.00 57.56 100 ILE A C 1
ATOM 797 O O . ILE A 1 100 ? 5.828 -8.383 -20.157 1.00 57.56 100 ILE A O 1
ATOM 801 N N . THR A 1 101 ? 5.879 -6.211 -19.572 1.00 52.69 101 THR A N 1
ATOM 802 C CA . THR A 1 101 ? 6.417 -5.741 -20.850 1.00 52.69 101 THR A CA 1
ATOM 803 C C . THR A 1 101 ? 7.837 -5.266 -20.584 1.00 52.69 101 THR A C 1
ATOM 805 O O . THR A 1 101 ? 8.037 -4.275 -19.895 1.00 52.69 101 THR A O 1
ATOM 808 N N . VAL A 1 102 ? 8.826 -6.024 -21.067 1.00 56.53 102 VAL A N 1
ATOM 809 C CA . VAL A 1 102 ? 10.255 -5.703 -20.921 1.00 56.53 102 VAL A CA 1
ATOM 810 C C . VAL A 1 102 ? 10.519 -4.341 -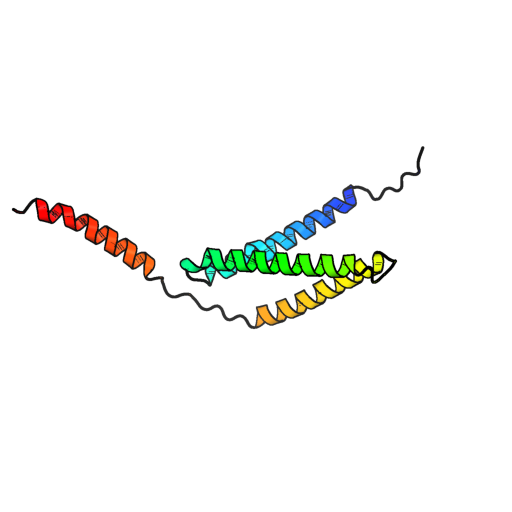21.579 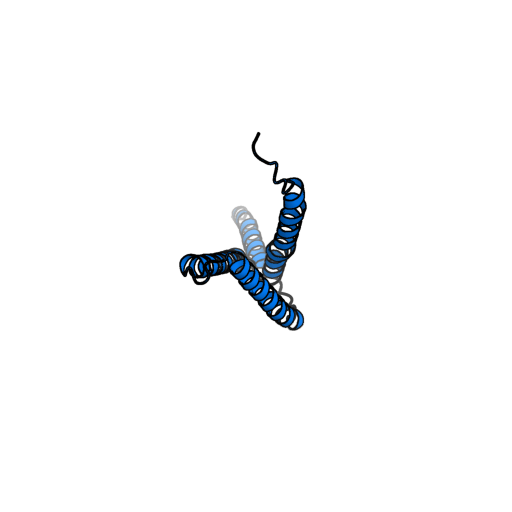1.00 56.53 102 VAL A C 1
ATOM 812 O O . VAL A 1 102 ? 10.279 -4.230 -22.784 1.00 56.53 102 VAL A O 1
ATOM 815 N N . PRO A 1 103 ? 10.982 -3.313 -20.843 1.00 58.19 103 PRO A N 1
ATOM 816 C CA . PRO A 1 103 ? 11.356 -2.046 -21.451 1.00 58.19 103 PRO A CA 1
ATOM 817 C C . PRO A 1 103 ? 12.587 -2.245 -22.343 1.00 58.19 103 PRO A C 1
ATOM 819 O O . PRO A 1 103 ? 13.562 -2.886 -21.949 1.00 58.19 103 PRO A O 1
ATOM 822 N N . GLU A 1 104 ? 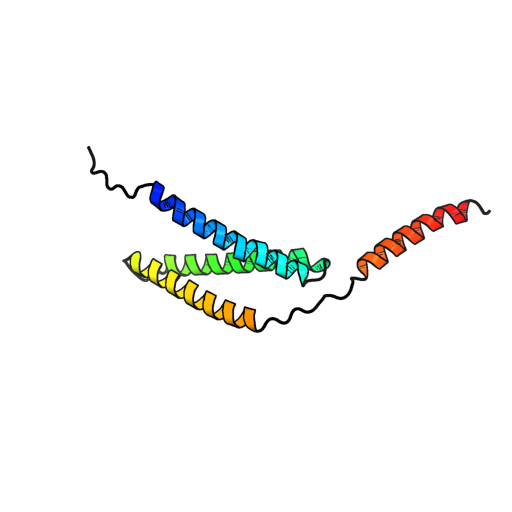12.505 -1.713 -23.557 1.00 52.97 104 GLU A N 1
ATOM 823 C CA . GLU A 1 104 ? 13.593 -1.598 -24.531 1.00 52.97 104 GLU A CA 1
ATOM 824 C C . GLU A 1 104 ? 14.805 -0.866 -23.905 1.00 52.97 104 GLU A C 1
ATOM 826 O O . GLU A 1 104 ? 14.595 0.039 -23.095 1.00 52.97 104 GLU A O 1
ATOM 831 N N . PRO A 1 105 ? 16.067 -1.242 -24.207 1.00 48.50 105 PRO A N 1
ATOM 832 C CA . PRO A 1 105 ? 17.240 -0.586 -23.626 1.00 48.50 105 PRO A CA 1
ATOM 833 C C . PRO A 1 105 ? 17.269 0.911 -23.980 1.00 48.50 105 PRO A C 1
ATOM 835 O O . PRO A 1 105 ? 17.379 1.284 -25.146 1.00 48.50 105 PRO A O 1
ATOM 838 N N . ASP A 1 106 ? 17.160 1.757 -22.950 1.00 49.84 106 ASP A N 1
ATOM 839 C CA . ASP A 1 106 ? 17.027 3.212 -23.060 1.00 49.84 106 ASP A CA 1
ATOM 840 C C . ASP A 1 106 ? 18.235 3.864 -23.765 1.00 49.84 106 ASP A C 1
ATOM 842 O O . ASP A 1 106 ? 19.380 3.817 -23.307 1.00 49.84 106 ASP A O 1
ATOM 846 N N . SER A 1 107 ? 17.932 4.610 -24.828 1.00 57.56 107 SER A N 1
ATOM 847 C CA . SER A 1 107 ? 18.815 5.489 -25.608 1.00 57.56 107 SER A CA 1
ATOM 848 C C . SER A 1 107 ? 19.571 6.552 -24.792 1.00 57.56 107 SER A C 1
ATOM 850 O O . SER A 1 107 ? 20.448 7.229 -25.321 1.00 57.56 107 SER A O 1
ATOM 852 N N . SER A 1 108 ? 19.260 6.725 -23.506 1.00 57.03 108 SER A N 1
ATOM 853 C CA . SER A 1 108 ? 19.978 7.629 -22.600 1.00 57.03 108 SER A CA 1
ATOM 854 C C . SER A 1 108 ? 21.396 7.144 -22.293 1.00 57.03 108 SER A C 1
ATOM 856 O O . SER A 1 108 ? 22.298 7.961 -22.165 1.00 57.03 108 SER A O 1
ATOM 858 N N . GLU A 1 109 ? 21.624 5.830 -22.233 1.00 57.03 109 GLU A N 1
ATOM 859 C CA . GLU A 1 109 ? 22.978 5.277 -22.074 1.00 57.03 109 GLU A CA 1
ATOM 860 C C . GLU A 1 109 ? 23.818 5.522 -23.342 1.00 57.03 109 GLU A C 1
ATOM 862 O O . GLU A 1 109 ? 25.014 5.787 -23.259 1.00 57.03 109 GLU A O 1
ATOM 867 N N . PHE A 1 110 ? 23.163 5.564 -24.511 1.00 55.53 110 PHE A N 1
ATOM 868 C CA . PHE A 1 110 ? 23.773 5.905 -25.798 1.00 55.53 110 PHE A CA 1
ATOM 869 C C . PHE A 1 110 ? 24.127 7.397 -25.923 1.00 55.53 110 PHE A C 1
ATOM 871 O O . PHE A 1 110 ? 25.169 7.723 -26.484 1.00 55.53 110 PHE A O 1
ATOM 878 N N . ILE A 1 111 ? 23.308 8.313 -25.383 1.00 58.91 111 ILE A N 1
ATOM 879 C CA . ILE A 1 111 ? 23.609 9.759 -25.407 1.00 58.91 111 ILE A CA 1
ATOM 880 C C . ILE A 1 111 ? 24.806 10.087 -24.508 1.00 58.91 111 ILE A C 1
ATOM 882 O O . ILE A 1 111 ? 25.674 10.842 -24.929 1.00 58.91 111 ILE A O 1
ATOM 886 N N . LEU A 1 112 ? 24.897 9.477 -23.324 1.00 64.50 112 LEU A N 1
ATOM 887 C CA . LEU A 1 112 ? 26.014 9.684 -22.393 1.00 64.50 112 LEU A CA 1
ATOM 888 C C . LEU A 1 112 ? 27.323 9.108 -22.961 1.00 64.50 112 LEU A C 1
ATOM 890 O O . LEU A 1 112 ? 28.353 9.774 -22.913 1.00 64.50 112 LEU A O 1
ATOM 894 N N . LEU A 1 113 ? 27.266 7.931 -23.602 1.00 66.88 113 LEU A N 1
ATOM 895 C CA . LEU A 1 113 ? 28.396 7.356 -24.345 1.00 66.88 113 LEU A CA 1
ATOM 896 C C . LEU A 1 113 ? 28.827 8.220 -25.537 1.00 66.88 113 LEU A C 1
ATOM 898 O O . LEU A 1 113 ? 30.019 8.331 -25.809 1.00 66.88 113 LEU A O 1
ATOM 902 N N . ASN A 1 114 ? 27.878 8.822 -26.259 1.00 68.12 114 ASN A N 1
ATOM 903 C CA . ASN A 1 114 ? 28.170 9.684 -27.402 1.00 68.12 114 ASN A CA 1
ATOM 904 C C . ASN A 1 114 ? 28.746 11.041 -26.964 1.00 68.12 114 ASN A C 1
ATOM 906 O O . ASN A 1 114 ? 29.674 11.535 -27.592 1.00 68.12 114 ASN A O 1
ATOM 910 N N . GLU A 1 115 ? 28.243 11.629 -25.879 1.00 72.00 115 GLU A N 1
ATOM 911 C CA . GLU A 1 115 ? 28.746 12.896 -25.338 1.00 72.00 115 GLU A CA 1
ATOM 912 C C . GLU A 1 115 ? 30.140 12.734 -24.704 1.00 72.00 115 GLU A C 1
ATOM 914 O O . GLU A 1 115 ? 31.025 13.545 -24.977 1.00 72.00 115 GLU A O 1
ATOM 919 N N . GLU A 1 116 ? 30.401 11.635 -23.981 1.00 72.25 116 GLU A N 1
ATOM 920 C CA . GLU A 1 116 ? 31.754 11.286 -23.516 1.00 72.25 116 GLU A CA 1
ATOM 921 C C . GLU A 1 116 ? 32.709 10.981 -24.684 1.00 72.25 116 GLU A C 1
ATOM 923 O O . GLU A 1 116 ? 33.849 11.450 -24.686 1.00 72.25 116 GLU A O 1
ATOM 928 N N . ALA A 1 117 ? 32.263 10.255 -25.718 1.00 66.94 117 ALA A N 1
ATOM 929 C CA . ALA A 1 117 ? 33.087 9.963 -26.894 1.00 66.94 117 ALA A CA 1
ATOM 930 C C . ALA A 1 117 ? 33.441 11.225 -27.703 1.00 66.94 117 ALA A C 1
ATOM 932 O O . ALA A 1 117 ? 34.563 11.339 -28.197 1.00 66.94 117 ALA A O 1
ATOM 933 N N . ILE A 1 118 ? 32.519 12.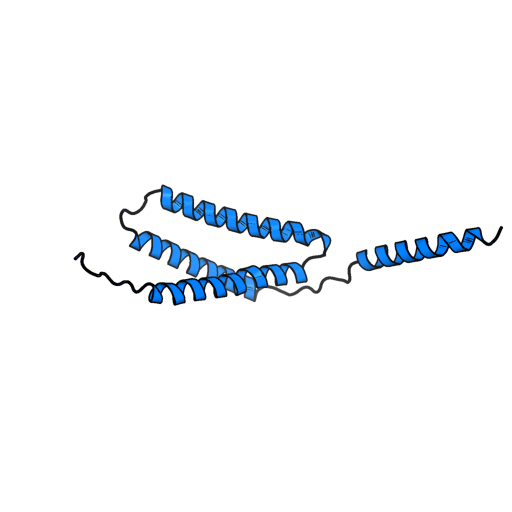189 -27.816 1.00 66.81 118 ILE A N 1
ATOM 934 C CA . ILE A 1 118 ? 32.757 13.484 -28.472 1.00 66.81 118 ILE A CA 1
ATOM 935 C C . ILE A 1 118 ? 33.715 14.352 -27.638 1.00 66.81 118 ILE A C 1
ATOM 937 O O . ILE A 1 118 ? 34.637 14.944 -28.201 1.00 66.81 118 ILE A O 1
ATOM 941 N N . ALA A 1 119 ? 33.577 14.371 -26.307 1.00 72.06 119 ALA A N 1
ATOM 942 C CA . ALA A 1 119 ? 34.462 15.125 -25.412 1.00 72.06 119 ALA A CA 1
ATOM 943 C C . ALA A 1 119 ? 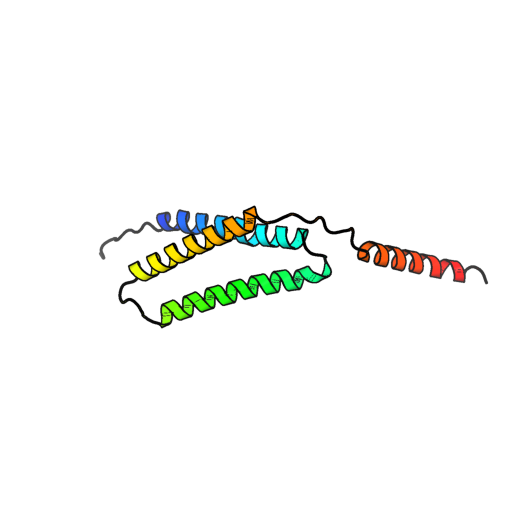35.916 14.609 -25.410 1.00 72.06 119 ALA A C 1
ATOM 945 O O . ALA A 1 119 ? 36.852 15.393 -25.249 1.00 72.06 119 ALA A O 1
ATOM 946 N N . LEU A 1 120 ? 36.135 13.307 -25.637 1.00 68.62 120 LEU A N 1
ATOM 947 C CA . LEU A 1 120 ? 37.481 12.737 -25.789 1.00 68.62 120 LEU A CA 1
ATOM 948 C C . LEU A 1 120 ? 38.122 12.990 -27.167 1.00 68.62 120 LEU A C 1
ATOM 950 O O . LEU A 1 120 ? 39.335 12.825 -27.305 1.00 68.62 120 LEU A O 1
ATOM 954 N N . LEU A 1 121 ? 37.351 13.413 -28.177 1.00 65.50 121 LEU A N 1
ATOM 955 C CA . LEU A 1 121 ? 37.852 13.736 -29.522 1.00 65.50 121 LEU A CA 1
ATOM 956 C C . LEU A 1 121 ? 38.271 15.214 -29.679 1.00 65.50 121 LEU A C 1
ATOM 958 O O . LEU A 1 121 ? 39.156 15.504 -30.484 1.00 65.50 121 LEU A O 1
ATOM 962 N N . GLU A 1 122 ? 37.716 16.136 -28.883 1.00 67.44 122 GLU A N 1
ATOM 963 C CA . GLU A 1 122 ? 38.073 17.569 -28.877 1.00 67.44 122 GLU A CA 1
ATOM 964 C C . GLU A 1 122 ? 39.568 17.872 -28.573 1.00 67.44 122 GLU A C 1
ATOM 966 O O . GLU A 1 122 ? 40.170 18.682 -29.290 1.00 67.44 122 GLU A O 1
ATOM 971 N N . PRO A 1 123 ? 40.247 17.213 -27.602 1.00 64.62 123 PRO A N 1
ATOM 972 C CA . PRO A 1 123 ? 41.669 17.466 -27.344 1.00 64.62 123 PRO A CA 1
ATOM 973 C C . PRO A 1 123 ? 42.606 16.902 -28.428 1.00 64.62 123 PRO A C 1
ATOM 975 O O . PRO A 1 123 ? 43.760 17.324 -28.510 1.00 64.62 123 PRO A O 1
ATOM 978 N N . ALA A 1 124 ? 42.143 15.974 -29.274 1.00 59.62 124 ALA A N 1
ATOM 979 C CA . ALA A 1 124 ? 42.971 15.359 -30.314 1.00 59.62 124 ALA A CA 1
ATOM 980 C C . ALA A 1 124 ? 43.128 16.251 -31.560 1.00 59.62 124 ALA A C 1
ATOM 982 O O . ALA A 1 124 ? 44.169 16.205 -32.215 1.00 59.62 124 ALA A O 1
ATOM 983 N N . SER A 1 125 ? 42.145 17.109 -31.871 1.00 57.78 125 SER A N 1
ATOM 984 C CA . SER A 1 125 ? 42.226 18.047 -33.005 1.00 57.78 125 SER A CA 1
ATOM 985 C C . SER A 1 125 ? 43.073 19.298 -32.736 1.00 57.78 125 SER A C 1
ATOM 987 O O . SER A 1 125 ? 43.474 19.969 -33.682 1.00 57.78 125 SER A O 1
ATOM 989 N N . MET A 1 126 ? 43.389 19.605 -31.472 1.00 57.47 126 MET A N 1
ATOM 990 C CA . MET A 1 126 ? 44.223 20.758 -31.082 1.00 57.47 126 MET A CA 1
ATOM 991 C C . MET A 1 126 ? 45.737 20.484 -31.147 1.00 57.47 126 MET A C 1
ATOM 993 O O . MET A 1 126 ? 46.522 21.417 -31.009 1.00 57.47 126 MET A O 1
ATOM 997 N N . LEU A 1 127 ? 46.164 19.233 -31.371 1.00 59.03 127 LEU A N 1
ATOM 998 C CA . LEU A 1 127 ? 47.583 18.865 -31.531 1.00 59.03 127 LEU A CA 1
ATOM 999 C C . LEU A 1 127 ? 48.010 18.670 -32.999 1.00 59.03 127 LEU A C 1
ATOM 1001 O O . LEU A 1 127 ? 49.122 18.212 -33.255 1.00 59.03 127 LEU A O 1
ATOM 1005 N N . ALA A 1 128 ? 47.136 18.990 -33.959 1.00 58.47 128 ALA A N 1
ATOM 1006 C CA . ALA A 1 128 ? 47.340 18.743 -35.389 1.00 58.47 128 ALA A CA 1
ATOM 1007 C C . ALA A 1 128 ? 47.376 20.020 -36.256 1.00 58.47 128 ALA A C 1
ATOM 1009 O O . ALA A 1 128 ? 47.090 19.941 -37.452 1.00 58.47 128 ALA A O 1
ATOM 1010 N N . ASN A 1 129 ? 47.720 21.180 -35.684 1.00 50.94 129 ASN A N 1
ATOM 1011 C CA . ASN A 1 129 ? 47.950 22.418 -36.438 1.00 50.94 129 ASN A CA 1
ATOM 1012 C C . ASN A 1 129 ? 49.205 23.149 -35.955 1.00 50.94 129 ASN A C 1
ATOM 1014 O O . ASN A 1 129 ? 49.377 23.239 -34.719 1.00 50.94 129 ASN A O 1
#

Radius of gyration: 25.92 Å; chains: 1; bounding box: 70×34×80 Å

Foldseek 3Di:
DPDPPDPPPVVVVVVVVVVVVVCCVCPVVVLVVVCQQDPPVCNVVSVVVVVVVVVVVVVVLVVVVVVPPDPDVVVVVVVVVVVVVVVVVVVVVVVVPDDRDRDDPDCVVVVVVVVVVVVVVVVVVVVPD

pLDDT: mean 74.28, std 13.66, range [46.38, 93.88]

Sequence (129 aa):
MSPPNSIPMTWLIPQYFLISIAEIMFGIAGLEFSFTQAPKCLKTVTIAGWYLSVAVGNFFVIVITQANFFRSQAYEFFLFAILIVVDMIVFTEMAVTYKITVPEPDSSEFILLNEEAIALLEPASMLAN